Protein AF-A0A0F8X239-F1 (afdb_monomer_lite)

Secondary structure (DSSP, 8-state):
-HHHHHHHHHHHHHHHHHHHHHHHH-SS--HHHHHHHHHHHS-HHHHHHHHHHHHH-EEEEB--SSS---SSEEEETT----STTTTTTPEEEESSSTTTT--EEEEEEEEETTEEEEEESPPSSPPPTT-EEEE-

Organism: NCBI:txid412755

pLDDT: mean 91.2, std 10.5, range [53.78, 98.62]

Radius of gyration: 27.71 Å; chains: 1; bounding box: 66×32×68 Å

Structure (mmCIF, N/CA/C/O backbone):
data_AF-A0A0F8X239-F1
#
_entry.id   AF-A0A0F8X239-F1
#
loop_
_atom_site.group_PDB
_atom_site.id
_atom_site.type_symbol
_atom_site.label_atom_id
_atom_site.label_alt_id
_atom_site.label_comp_id
_atom_site.label_asym_id
_atom_site.label_entity_id
_atom_site.label_seq_id
_atom_site.pdbx_PDB_ins_code
_atom_site.Cartn_x
_atom_site.Cartn_y
_atom_site.Cartn_z
_atom_site.occupancy
_atom_site.B_iso_or_equiv
_atom_site.auth_seq_id
_atom_site.auth_comp_id
_atom_site.auth_asym_id
_atom_site.auth_atom_id
_atom_site.pdbx_PDB_model_num
ATOM 1 N N . ALA A 1 1 ? -46.259 22.954 49.056 1.00 66.56 1 ALA A N 1
ATOM 2 C CA . ALA A 1 1 ? -45.746 23.232 47.700 1.00 66.56 1 ALA A CA 1
ATOM 3 C C . ALA A 1 1 ? -44.571 22.311 47.378 1.00 66.56 1 ALA A C 1
ATOM 5 O O . ALA A 1 1 ? -44.571 21.678 46.333 1.00 66.56 1 ALA A O 1
ATOM 6 N N . ASP A 1 2 ? -43.655 22.137 48.326 1.00 90.94 2 ASP A N 1
ATOM 7 C CA . ASP A 1 2 ? -42.368 21.454 48.130 1.00 90.94 2 ASP A CA 1
ATOM 8 C C . ASP A 1 2 ? -42.486 19.980 47.722 1.00 90.94 2 ASP A C 1
ATOM 10 O O . ASP A 1 2 ? -41.839 19.546 46.780 1.00 90.94 2 ASP A O 1
ATOM 14 N N . ILE A 1 3 ? -43.396 19.218 48.338 1.00 92.94 3 ILE A N 1
ATOM 15 C CA . ILE A 1 3 ? -43.612 17.801 47.981 1.00 92.94 3 ILE A CA 1
ATOM 16 C C . ILE A 1 3 ? -44.132 17.643 46.543 1.00 92.94 3 ILE A C 1
ATOM 18 O O . ILE A 1 3 ? -43.833 16.652 45.880 1.00 92.94 3 ILE A O 1
ATOM 22 N N . LEU A 1 4 ? -44.925 18.600 46.053 1.00 94.25 4 LEU A N 1
ATOM 23 C CA . LEU A 1 4 ? -45.438 18.558 44.685 1.00 94.25 4 LEU A CA 1
ATOM 24 C C . LEU A 1 4 ? -44.320 18.848 43.677 1.00 94.25 4 LEU A C 1
ATOM 26 O O . LEU A 1 4 ? -44.217 18.140 42.684 1.00 94.25 4 LEU A O 1
ATOM 30 N N . ALA A 1 5 ? -43.453 19.821 43.972 1.00 94.12 5 ALA A N 1
ATOM 31 C CA . ALA A 1 5 ? -42.278 20.122 43.155 1.00 94.12 5 ALA A CA 1
ATOM 32 C C . ALA A 1 5 ? -41.320 18.923 43.078 1.00 94.12 5 ALA A C 1
ATOM 34 O O . ALA A 1 5 ? -40.934 18.521 41.984 1.00 94.12 5 ALA A O 1
ATOM 35 N N . VAL A 1 6 ? -41.047 18.279 44.218 1.00 95.12 6 VAL A N 1
ATOM 36 C CA . VAL A 1 6 ? -40.205 17.074 44.283 1.00 95.12 6 VAL A CA 1
ATOM 37 C C . VAL A 1 6 ? -40.788 15.933 43.447 1.00 95.12 6 VAL A C 1
ATOM 39 O O . VAL A 1 6 ? -40.050 15.239 42.754 1.00 95.12 6 VAL A O 1
ATOM 42 N N . LYS A 1 7 ? -42.111 15.732 43.458 1.00 95.50 7 LYS A N 1
ATOM 43 C CA . LYS A 1 7 ? -42.760 14.708 42.621 1.00 95.50 7 LYS A CA 1
ATOM 44 C C . LYS A 1 7 ? -42.632 15.006 41.130 1.00 95.50 7 LYS A C 1
ATOM 46 O O . LYS A 1 7 ? -42.392 14.084 40.356 1.00 95.50 7 LYS A O 1
ATOM 51 N N . THR A 1 8 ? -42.773 16.267 40.737 1.00 95.50 8 THR A N 1
ATOM 52 C CA . THR A 1 8 ? -42.599 16.694 39.344 1.00 95.50 8 THR A CA 1
ATOM 53 C C . THR A 1 8 ? -41.164 16.478 38.874 1.00 95.50 8 THR A C 1
ATOM 55 O O . THR A 1 8 ? -40.945 15.917 37.804 1.00 95.50 8 THR A O 1
ATOM 58 N N . GLU A 1 9 ? -40.186 16.855 39.693 1.00 95.75 9 GLU A N 1
ATOM 59 C CA . GLU A 1 9 ? -38.767 16.656 39.395 1.00 95.75 9 GLU A CA 1
ATOM 60 C C . GLU A 1 9 ? -38.415 15.168 39.328 1.00 95.75 9 GLU A C 1
ATOM 62 O O . GLU A 1 9 ? -37.788 14.722 38.372 1.00 95.75 9 GLU A O 1
ATOM 67 N N . THR A 1 10 ? -38.921 14.369 40.272 1.00 94.50 10 THR A N 1
ATOM 68 C CA . THR A 1 10 ? -38.731 12.912 40.262 1.00 94.50 10 THR A CA 1
ATOM 69 C C . THR A 1 10 ? -39.318 12.289 38.996 1.00 94.50 10 THR A C 1
ATOM 71 O O . THR A 1 10 ? -38.680 11.432 38.399 1.00 94.50 10 THR A O 1
ATOM 74 N N . ALA A 1 11 ? -40.487 12.739 38.530 1.00 95.44 11 ALA A N 1
ATOM 75 C CA . ALA A 1 11 ? -41.084 12.255 37.285 1.00 95.44 11 ALA A CA 1
ATOM 76 C C . ALA A 1 11 ? -40.263 12.644 36.040 1.00 95.44 11 ALA A C 1
ATOM 78 O O . ALA A 1 11 ? -40.131 11.834 35.121 1.00 95.44 11 ALA A O 1
ATOM 79 N N . SER A 1 12 ? -39.674 13.846 36.020 1.00 95.81 12 SER A N 1
ATOM 80 C CA . SER A 1 12 ? -38.751 14.270 34.955 1.00 95.81 12 SER A CA 1
ATOM 81 C C . SER A 1 12 ? -37.495 13.403 34.942 1.00 95.81 12 SER A C 1
ATOM 83 O O . SER A 1 12 ? -37.158 12.817 33.917 1.00 95.81 12 SER A O 1
ATOM 85 N N . ILE A 1 13 ? -36.873 13.218 36.110 1.00 95.19 13 ILE A N 1
ATOM 86 C CA . ILE A 1 13 ? -35.687 12.372 36.286 1.00 95.19 13 ILE A CA 1
ATOM 87 C C . ILE A 1 13 ? -35.983 10.938 35.854 1.00 95.19 13 ILE A C 1
ATOM 89 O O . ILE A 1 13 ? -35.171 10.312 35.179 1.00 95.19 13 ILE A O 1
ATOM 93 N N . GLN A 1 14 ? -37.150 10.407 36.211 1.00 95.12 14 GLN A N 1
ATOM 94 C CA . GLN A 1 14 ? -37.557 9.050 35.858 1.00 95.12 14 GLN A CA 1
ATOM 95 C C . GLN A 1 14 ? -37.797 8.900 34.350 1.00 95.12 14 GLN A C 1
ATOM 97 O O . GLN A 1 14 ? -37.491 7.859 33.770 1.00 95.12 14 GLN A O 1
ATOM 102 N N . THR A 1 15 ? -38.268 9.961 33.694 1.00 92.50 15 THR A N 1
ATOM 103 C CA . THR A 1 15 ? -38.405 10.024 32.232 1.00 92.50 15 THR A CA 1
ATOM 104 C C . THR A 1 15 ? -37.036 10.036 31.549 1.00 92.50 15 THR A C 1
ATOM 106 O O . THR A 1 15 ? -36.800 9.252 30.632 1.00 92.50 15 THR A O 1
ATOM 109 N N . GLU A 1 16 ? -36.105 10.860 32.030 1.00 92.94 16 GLU A N 1
ATOM 110 C CA . GLU A 1 16 ? -34.736 10.958 31.502 1.00 92.94 16 GLU A CA 1
ATOM 111 C C . GLU A 1 16 ? -33.940 9.667 31.711 1.00 92.94 16 GLU A C 1
ATOM 113 O O . GLU A 1 16 ? -33.286 9.178 30.791 1.00 92.94 16 GLU A O 1
ATOM 118 N N . THR A 1 17 ? -34.040 9.061 32.895 1.00 84.75 17 THR A N 1
ATOM 119 C CA . THR A 1 17 ? -33.392 7.771 33.177 1.00 84.75 17 THR A CA 1
ATOM 120 C C . THR A 1 17 ? -33.996 6.638 32.362 1.00 84.75 17 THR A C 1
ATOM 122 O O . THR A 1 17 ? -33.249 5.777 31.918 1.00 84.75 17 THR A O 1
ATOM 125 N N . THR A 1 18 ? -35.300 6.658 32.074 1.00 83.62 18 THR A N 1
ATOM 126 C CA . THR A 1 18 ? -35.925 5.679 31.167 1.00 83.62 18 THR A CA 1
ATOM 127 C C . THR A 1 18 ? -35.451 5.865 29.726 1.00 83.62 18 THR A C 1
ATOM 129 O O . THR A 1 18 ? -35.149 4.883 29.055 1.00 83.62 18 THR A O 1
ATOM 132 N N . ALA A 1 19 ? -35.329 7.105 29.244 1.00 78.75 19 ALA A N 1
ATOM 133 C CA . ALA A 1 19 ? -34.782 7.383 27.916 1.00 78.75 19 ALA A CA 1
ATOM 134 C C . ALA A 1 19 ? -33.317 6.920 27.793 1.00 78.75 19 ALA A C 1
ATOM 136 O O . ALA A 1 19 ? -32.934 6.333 26.782 1.00 78.75 19 ALA A O 1
ATOM 137 N N . LEU A 1 20 ? -32.518 7.118 28.845 1.00 74.06 20 LEU A N 1
ATOM 138 C CA . LEU A 1 20 ? -31.139 6.638 28.921 1.00 74.06 20 LEU A CA 1
ATOM 139 C C . LEU A 1 20 ? -31.056 5.105 29.003 1.00 74.06 20 LEU A C 1
ATOM 141 O O . LEU A 1 20 ? -30.197 4.507 28.359 1.00 74.06 20 LEU A O 1
ATOM 145 N N . ASP A 1 21 ? -31.954 4.459 29.750 1.00 74.69 21 ASP A N 1
ATOM 146 C CA . ASP A 1 21 ? -32.023 2.995 29.869 1.00 74.69 21 ASP A CA 1
ATOM 147 C C . ASP A 1 21 ? -32.460 2.353 28.540 1.00 74.69 21 ASP A C 1
ATOM 149 O O . ASP A 1 21 ? -31.886 1.356 28.110 1.00 74.69 21 ASP A O 1
ATOM 153 N N . ILE A 1 22 ? -33.390 2.984 27.810 1.00 70.50 22 ILE A N 1
ATOM 154 C CA . ILE A 1 22 ? -33.764 2.602 26.437 1.00 70.50 22 ILE A CA 1
ATOM 155 C C . ILE A 1 22 ? -32.562 2.724 25.488 1.00 70.50 22 ILE A C 1
ATOM 157 O O . ILE A 1 22 ? -32.327 1.822 24.684 1.00 70.50 22 ILE A O 1
ATOM 161 N N . LEU A 1 23 ? -31.764 3.792 25.608 1.00 65.25 23 LEU A N 1
ATOM 162 C CA . LEU A 1 23 ? -30.557 3.991 24.798 1.00 65.25 23 LEU A CA 1
ATOM 163 C C . LEU A 1 23 ? -29.445 2.972 25.120 1.00 65.25 23 LEU A C 1
ATOM 165 O O . LEU A 1 23 ? -28.617 2.674 24.261 1.00 65.25 23 LEU A O 1
ATOM 169 N N . THR A 1 24 ? -29.412 2.437 26.346 1.00 66.62 24 THR A N 1
ATOM 170 C CA . THR A 1 24 ? -28.316 1.587 26.849 1.00 66.62 24 THR A CA 1
ATOM 171 C C . THR A 1 24 ? -28.644 0.091 26.944 1.00 66.62 24 THR A C 1
ATOM 173 O O . THR A 1 24 ? -27.711 -0.712 26.951 1.00 66.62 24 THR A O 1
ATOM 176 N N . LYS A 1 25 ? -29.924 -0.322 26.985 1.00 66.56 25 LYS A N 1
ATOM 177 C CA . LYS A 1 25 ? -30.345 -1.727 27.213 1.00 66.56 25 LYS A CA 1
ATOM 178 C C . LYS A 1 25 ? -31.119 -2.392 26.079 1.00 66.56 25 LYS A C 1
ATOM 180 O O . LYS A 1 25 ? -31.654 -3.486 26.271 1.00 66.56 25 LYS A O 1
ATOM 185 N N . ALA A 1 26 ? -31.137 -1.820 24.882 1.00 53.78 26 ALA A N 1
ATOM 186 C CA . ALA A 1 26 ? -31.531 -2.599 23.717 1.00 53.78 26 ALA A CA 1
ATOM 187 C C . ALA A 1 26 ? -30.441 -3.645 23.419 1.00 53.78 26 ALA A C 1
ATOM 189 O O . ALA A 1 26 ? -29.416 -3.350 22.806 1.00 53.78 26 ALA A O 1
ATOM 190 N N . ALA A 1 27 ? -30.663 -4.886 23.845 1.00 57.44 27 ALA A N 1
ATOM 191 C CA . ALA A 1 27 ? -30.046 -6.034 23.199 1.00 57.44 27 ALA A CA 1
ATOM 192 C C . ALA A 1 27 ? -30.582 -6.091 21.754 1.00 57.44 27 ALA A C 1
ATOM 194 O O . ALA A 1 27 ? -31.641 -6.668 21.522 1.00 57.44 27 ALA A O 1
ATOM 195 N N . GLY A 1 28 ? -29.907 -5.420 20.814 1.00 58.34 28 GLY A N 1
ATOM 196 C CA . GLY A 1 28 ? -30.258 -5.448 19.390 1.00 58.34 28 GLY A CA 1
ATOM 197 C C . GLY A 1 28 ? -29.811 -4.225 18.591 1.00 58.34 28 GLY A C 1
ATOM 198 O O . GLY A 1 28 ? -28.845 -4.322 17.849 1.00 58.34 28 GLY A O 1
ATOM 199 N N . ASP A 1 29 ? -30.491 -3.081 18.744 1.00 59.88 29 ASP A N 1
ATOM 200 C CA . ASP A 1 29 ? -30.638 -2.140 17.613 1.00 59.88 29 ASP A CA 1
ATOM 201 C C . ASP A 1 29 ? -30.468 -0.639 17.958 1.00 59.88 29 ASP A C 1
ATOM 203 O O . ASP A 1 29 ? -30.976 0.227 17.250 1.00 59.88 29 ASP A O 1
ATOM 207 N N . GLY A 1 30 ? -29.786 -0.288 19.056 1.00 66.88 30 GLY A N 1
ATOM 208 C CA . GLY A 1 30 ? -29.464 1.117 19.366 1.00 66.88 30 GLY A CA 1
ATOM 209 C C . GLY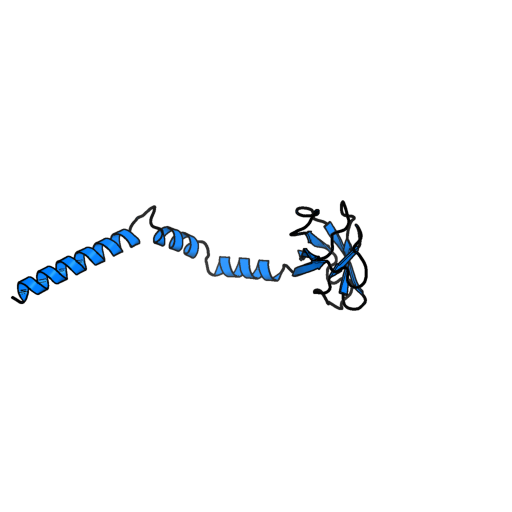 A 1 30 ? -28.126 1.555 18.760 1.00 66.88 30 GLY A C 1
ATOM 210 O O . GLY A 1 30 ? -27.146 0.822 18.886 1.00 66.88 30 GLY A O 1
ATOM 211 N N . ASP A 1 31 ? -28.037 2.763 18.188 1.00 71.12 31 ASP A N 1
ATOM 212 C CA . ASP A 1 31 ? -26.790 3.312 17.611 1.00 71.12 31 ASP A CA 1
ATOM 213 C C . ASP A 1 31 ? -25.597 3.205 18.577 1.00 71.12 31 ASP A C 1
ATOM 215 O O . ASP A 1 31 ? -24.488 2.846 18.186 1.00 71.12 31 ASP A O 1
ATOM 219 N N . LEU A 1 32 ? -25.829 3.437 19.874 1.00 71.62 32 LEU A N 1
ATOM 220 C CA . LEU A 1 32 ? -24.794 3.342 20.904 1.00 71.62 32 LEU A CA 1
ATOM 221 C C . LEU A 1 32 ? -24.352 1.894 21.179 1.00 71.62 32 LEU A C 1
ATOM 223 O O . LEU A 1 32 ? -23.175 1.651 21.450 1.00 71.62 32 LEU A O 1
ATOM 227 N N . ALA A 1 33 ? -25.266 0.927 21.075 1.00 72.50 33 ALA A N 1
ATOM 228 C CA . ALA A 1 33 ? -24.942 -0.493 21.181 1.00 72.50 33 ALA A CA 1
ATOM 229 C C . ALA A 1 33 ? -24.138 -0.961 19.960 1.00 72.50 33 ALA A C 1
ATOM 231 O O . ALA A 1 33 ? -23.130 -1.643 20.126 1.00 72.50 33 ALA A O 1
ATOM 232 N N . ALA A 1 34 ? -24.510 -0.528 18.752 1.00 71.56 34 ALA A N 1
ATOM 233 C CA . ALA A 1 34 ? -23.750 -0.797 17.532 1.00 71.56 34 ALA A CA 1
ATOM 234 C C . ALA A 1 34 ? -22.337 -0.188 17.590 1.00 71.56 34 ALA A C 1
ATOM 236 O O . ALA A 1 34 ? -21.356 -0.871 17.295 1.00 71.56 34 ALA A O 1
ATOM 237 N N . ILE A 1 35 ? -22.205 1.057 18.062 1.00 76.50 35 ILE A N 1
ATOM 238 C CA . ILE A 1 35 ? -20.907 1.708 18.304 1.00 76.50 35 ILE A CA 1
ATOM 239 C C . ILE A 1 35 ? -20.081 0.918 19.323 1.00 76.50 35 ILE A C 1
ATOM 241 O O . ILE A 1 35 ? -18.888 0.698 19.108 1.00 76.50 35 ILE A O 1
ATOM 245 N N . LYS A 1 36 ? -20.699 0.450 20.414 1.00 76.44 36 LYS A N 1
ATOM 246 C CA . LYS A 1 36 ? -20.011 -0.373 21.412 1.00 76.44 36 LYS A CA 1
ATOM 247 C C . LYS A 1 36 ? -19.546 -1.706 20.826 1.00 76.44 36 LYS A C 1
ATOM 249 O O . LYS A 1 36 ? -18.417 -2.101 21.080 1.00 76.44 36 LYS A O 1
ATOM 254 N N . VAL A 1 37 ? -20.373 -2.375 20.025 1.00 77.81 37 VAL A N 1
ATOM 255 C CA . VAL A 1 37 ? -20.000 -3.620 19.335 1.00 77.81 37 VAL A CA 1
ATOM 256 C C . VAL A 1 37 ? -18.807 -3.389 18.402 1.00 77.81 37 VAL A C 1
ATOM 258 O O . VAL A 1 37 ? -17.876 -4.190 18.403 1.00 77.81 37 VAL A O 1
ATOM 261 N N . ILE A 1 38 ? -18.787 -2.277 17.659 1.00 79.38 38 ILE A N 1
ATOM 262 C CA . ILE A 1 38 ? -17.656 -1.892 16.799 1.00 79.38 38 ILE A CA 1
ATOM 263 C C . ILE A 1 38 ? -16.391 -1.625 17.630 1.00 79.38 38 ILE A C 1
ATOM 265 O O . ILE A 1 38 ? -15.320 -2.110 17.272 1.00 79.38 38 ILE A O 1
ATOM 269 N N . LEU A 1 39 ? -16.500 -0.896 18.745 1.00 77.38 39 LEU A N 1
ATOM 270 C CA . LEU A 1 39 ? -15.383 -0.615 19.658 1.00 77.38 39 LEU A CA 1
ATOM 271 C C . LEU A 1 39 ? -14.844 -1.877 20.341 1.00 77.38 39 LEU A C 1
ATOM 273 O O . LEU A 1 39 ? -13.634 -2.050 20.437 1.00 77.38 39 LEU A O 1
ATOM 277 N N . ASP A 1 40 ? -15.724 -2.771 20.788 1.00 78.62 40 ASP A N 1
ATOM 278 C CA . ASP A 1 40 ? -15.336 -4.045 21.396 1.00 78.62 40 ASP A CA 1
ATOM 279 C C . ASP A 1 40 ? -14.666 -4.963 20.358 1.00 78.62 40 ASP A C 1
ATOM 281 O O . ASP A 1 40 ? -13.704 -5.662 20.680 1.00 78.62 40 ASP A O 1
ATOM 285 N N . ALA A 1 41 ? -15.133 -4.948 19.103 1.00 79.69 41 ALA A N 1
ATOM 286 C CA . ALA A 1 41 ? -14.504 -5.672 17.999 1.00 79.69 41 ALA A CA 1
ATOM 287 C C . ALA A 1 41 ? -13.135 -5.073 17.624 1.00 79.69 41 ALA A C 1
ATOM 289 O O . ALA A 1 41 ? -12.172 -5.813 17.392 1.00 79.69 41 ALA A O 1
ATOM 290 N N . LEU A 1 42 ? -13.009 -3.742 17.637 1.00 85.88 42 LEU A N 1
ATOM 291 C CA . LEU A 1 42 ? -11.741 -3.021 17.511 1.00 85.88 42 LEU A CA 1
ATOM 292 C C . LEU A 1 42 ? -11.009 -2.978 18.859 1.00 85.88 42 LEU A C 1
ATOM 294 O O . LEU A 1 42 ? -10.722 -1.924 19.423 1.00 85.88 42 LEU A O 1
ATOM 298 N N . THR A 1 43 ? -10.672 -4.159 19.374 1.00 88.81 43 THR A N 1
ATOM 299 C CA . THR A 1 43 ? -9.843 -4.280 20.579 1.00 88.81 43 THR A CA 1
ATOM 300 C C . THR A 1 43 ? -8.538 -3.491 20.429 1.00 88.81 43 THR A C 1
ATOM 302 O O . THR A 1 43 ? -8.031 -3.311 19.319 1.00 88.81 43 THR A O 1
ATOM 305 N N . ALA A 1 44 ? -7.911 -3.111 21.546 1.00 86.69 44 ALA A N 1
ATOM 306 C CA . ALA A 1 44 ? -6.579 -2.497 21.523 1.00 86.69 44 ALA A CA 1
ATOM 307 C C . ALA A 1 44 ? -5.560 -3.333 20.716 1.00 86.69 44 ALA A C 1
ATOM 309 O O . ALA A 1 44 ? -4.724 -2.785 20.001 1.00 86.69 44 ALA A O 1
ATOM 310 N N . ALA A 1 45 ? -5.676 -4.665 20.763 1.00 87.81 45 ALA A N 1
ATOM 311 C CA . ALA A 1 45 ? -4.863 -5.572 19.958 1.00 87.81 45 ALA A CA 1
ATOM 312 C C . ALA A 1 45 ? -5.202 -5.512 18.456 1.00 87.81 45 ALA A C 1
ATOM 314 O O . ALA A 1 45 ? -4.300 -5.583 17.624 1.00 87.81 45 ALA A O 1
ATOM 315 N N . GLY A 1 46 ? -6.482 -5.380 18.095 1.00 90.00 46 GLY A N 1
ATOM 316 C CA . GLY A 1 46 ? -6.927 -5.185 16.713 1.00 90.00 46 GLY A CA 1
ATOM 317 C C . GLY A 1 46 ? -6.425 -3.865 16.132 1.00 90.00 46 GLY A C 1
ATOM 318 O O . GLY A 1 46 ? -5.835 -3.857 15.054 1.00 90.00 46 GLY A O 1
ATOM 319 N N . ALA A 1 47 ? -6.561 -2.775 16.890 1.00 89.56 47 ALA A N 1
ATOM 320 C CA . ALA A 1 47 ? -6.024 -1.468 16.519 1.00 89.56 47 ALA A CA 1
ATOM 321 C C . ALA A 1 47 ? -4.496 -1.507 16.347 1.00 89.56 47 ALA A C 1
ATOM 323 O O . ALA A 1 47 ? -3.981 -0.995 15.356 1.00 89.56 47 ALA A O 1
ATOM 324 N N . ALA A 1 48 ? -3.772 -2.179 17.250 1.00 91.94 48 ALA A N 1
ATOM 325 C CA . ALA A 1 48 ? -2.322 -2.340 17.140 1.00 91.94 48 ALA A CA 1
ATOM 326 C C . ALA A 1 48 ? -1.905 -3.141 15.893 1.00 91.94 48 ALA A C 1
ATOM 328 O O . ALA A 1 48 ? -0.945 -2.770 15.223 1.00 91.94 48 ALA A O 1
ATOM 329 N N . LYS A 1 49 ? -2.631 -4.213 15.545 1.00 93.19 49 LYS A N 1
ATOM 330 C CA . LYS A 1 49 ? -2.368 -5.000 14.326 1.00 93.19 49 LYS A CA 1
ATOM 331 C C . LYS A 1 49 ? -2.640 -4.203 13.052 1.00 93.19 49 LYS A C 1
ATOM 333 O O . LYS A 1 49 ? -1.851 -4.290 12.117 1.00 93.19 49 LYS A O 1
ATOM 338 N N . LEU A 1 50 ? -3.727 -3.429 13.022 1.00 91.81 50 LEU A N 1
ATOM 339 C CA . LEU A 1 50 ? -4.035 -2.550 11.895 1.00 91.81 50 LEU A CA 1
ATOM 340 C C . LEU A 1 50 ? -2.971 -1.461 11.742 1.00 91.81 50 LEU A C 1
ATOM 342 O O . LEU A 1 50 ? -2.485 -1.248 10.637 1.00 91.81 50 LEU A O 1
ATOM 346 N N . ALA A 1 51 ? -2.572 -0.822 12.844 1.00 92.06 51 ALA A N 1
ATOM 347 C CA . ALA A 1 51 ? -1.502 0.167 12.838 1.00 92.06 51 ALA A CA 1
ATOM 348 C C . ALA A 1 51 ? -0.191 -0.442 12.325 1.00 92.06 51 ALA A C 1
ATOM 350 O O . ALA A 1 51 ? 0.444 0.136 11.450 1.00 92.06 51 ALA A O 1
ATOM 351 N N . LEU A 1 52 ? 0.171 -1.642 12.790 1.00 93.25 52 LEU A N 1
ATOM 352 C CA . LEU A 1 52 ? 1.356 -2.349 12.310 1.00 93.25 52 LEU A CA 1
ATOM 353 C C . LEU A 1 52 ? 1.284 -2.625 10.800 1.00 93.25 52 LEU A C 1
ATOM 355 O O . LEU A 1 52 ? 2.231 -2.310 10.088 1.00 93.25 52 LEU A O 1
ATOM 359 N N . GLY A 1 53 ? 0.161 -3.143 10.295 1.00 93.44 53 GLY A N 1
ATOM 360 C CA . GLY A 1 53 ? -0.028 -3.346 8.854 1.00 93.44 53 GLY A CA 1
ATOM 361 C C . GLY A 1 53 ? 0.016 -2.040 8.055 1.00 93.44 53 GLY A C 1
ATOM 362 O O . GLY A 1 53 ? 0.581 -1.999 6.969 1.00 93.44 53 GLY A O 1
ATOM 363 N N . ALA A 1 54 ? -0.505 -0.942 8.606 1.00 92.56 54 ALA A N 1
ATOM 364 C CA . ALA A 1 54 ? -0.390 0.373 7.983 1.00 92.56 54 ALA A CA 1
ATOM 365 C C . ALA A 1 54 ? 1.068 0.845 7.888 1.00 92.56 54 ALA A C 1
ATOM 367 O O . ALA A 1 54 ? 1.450 1.399 6.864 1.00 92.56 54 ALA A O 1
ATOM 368 N N . THR A 1 55 ? 1.902 0.570 8.899 1.00 91.12 55 THR A N 1
ATOM 369 C CA . THR A 1 55 ? 3.327 0.953 8.873 1.00 91.12 55 THR A CA 1
ATOM 370 C C . THR A 1 55 ? 4.181 0.164 7.883 1.00 91.12 55 THR A C 1
ATOM 372 O O . THR A 1 55 ? 5.283 0.601 7.567 1.00 91.12 55 THR A O 1
ATOM 375 N N . THR A 1 56 ? 3.717 -0.990 7.392 1.00 92.31 56 THR A N 1
ATOM 376 C CA . THR A 1 56 ? 4.469 -1.766 6.391 1.00 92.31 56 THR A CA 1
A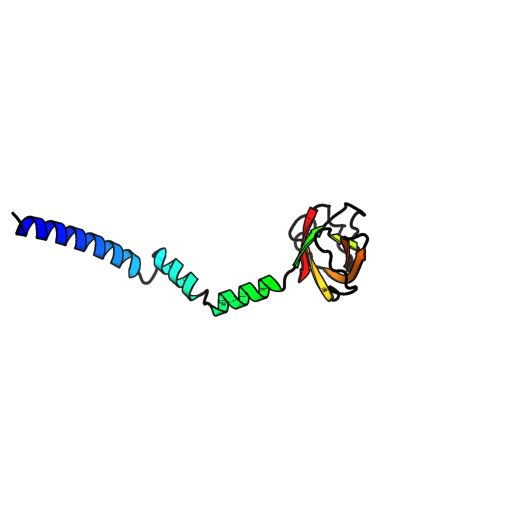TOM 377 C C . THR A 1 56 ? 4.227 -1.293 4.962 1.00 92.31 56 THR A C 1
ATOM 379 O O . THR A 1 56 ? 5.010 -1.644 4.080 1.00 92.31 56 THR A O 1
ATOM 382 N N . MET A 1 57 ? 3.155 -0.525 4.742 1.00 95.75 57 MET A N 1
ATOM 383 C CA . MET A 1 57 ? 2.792 0.033 3.443 1.00 95.75 57 MET A CA 1
ATOM 384 C C . MET A 1 57 ? 3.514 1.358 3.218 1.00 95.75 57 MET A C 1
ATOM 386 O O . MET A 1 57 ? 3.560 2.205 4.108 1.00 95.75 57 MET A O 1
ATOM 390 N N . ILE A 1 58 ? 4.033 1.556 2.011 1.00 96.75 58 ILE A N 1
ATOM 391 C CA . ILE A 1 58 ? 4.684 2.809 1.613 1.00 96.75 58 ILE A CA 1
ATOM 392 C C . ILE A 1 58 ? 3.846 3.431 0.511 1.00 96.75 58 ILE A C 1
ATOM 394 O O . ILE A 1 58 ? 3.598 2.795 -0.506 1.00 96.75 58 ILE A O 1
ATOM 398 N N . THR A 1 59 ? 3.375 4.652 0.718 1.00 97.12 59 THR A N 1
ATOM 399 C CA . THR A 1 59 ? 2.618 5.390 -0.295 1.00 97.12 59 THR A CA 1
ATOM 400 C C . THR A 1 59 ? 3.573 6.162 -1.189 1.00 97.12 59 THR A C 1
ATOM 402 O O . THR A 1 59 ? 4.551 6.708 -0.682 1.00 97.12 59 THR A O 1
ATOM 405 N N . GLY A 1 60 ? 3.255 6.249 -2.475 1.00 97.12 60 GLY A N 1
ATOM 406 C CA . GLY A 1 60 ? 4.007 7.066 -3.417 1.00 97.12 60 GLY A CA 1
ATOM 407 C C . GLY A 1 60 ? 3.123 7.699 -4.487 1.00 97.12 60 GLY A C 1
ATOM 408 O O . GLY A 1 60 ? 1.952 7.324 -4.657 1.00 97.12 60 GLY A O 1
ATOM 409 N N . ILE A 1 61 ? 3.696 8.646 -5.223 1.00 98.00 61 ILE A N 1
ATOM 410 C CA . ILE A 1 61 ? 3.084 9.287 -6.386 1.00 98.00 61 ILE A CA 1
ATOM 411 C C . ILE A 1 61 ? 4.057 9.199 -7.559 1.00 98.00 61 ILE A C 1
ATOM 413 O O . ILE A 1 61 ? 5.213 9.600 -7.455 1.00 98.00 61 ILE A O 1
ATOM 417 N N . VAL A 1 62 ? 3.579 8.685 -8.694 1.00 97.94 62 VAL A N 1
ATOM 418 C CA . VAL A 1 62 ? 4.367 8.649 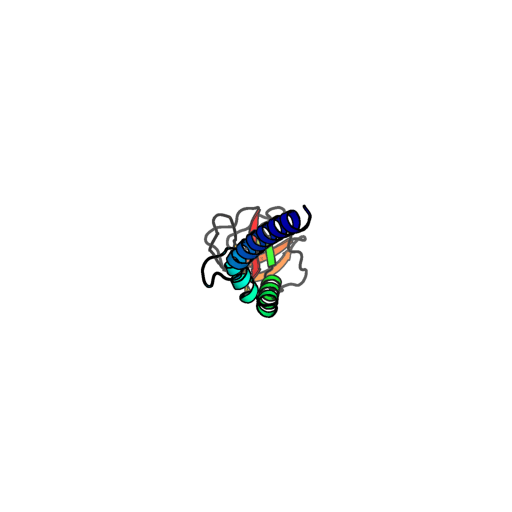-9.928 1.00 97.94 62 VAL A CA 1
ATOM 419 C C . VAL A 1 62 ? 4.712 10.075 -10.346 1.00 97.94 62 VAL A C 1
ATOM 421 O O . VAL A 1 62 ? 3.810 10.893 -10.513 1.00 97.94 62 VAL A O 1
ATOM 424 N N . SER A 1 63 ? 6.003 10.334 -10.536 1.00 97.62 63 SER A N 1
ATOM 425 C CA . SER A 1 63 ? 6.563 11.607 -10.985 1.00 97.62 63 SER A CA 1
ATOM 426 C C . SER A 1 63 ? 7.092 11.475 -12.404 1.00 97.62 63 SER A C 1
ATOM 428 O O . SER A 1 63 ? 7.795 10.516 -12.724 1.00 97.62 63 SER A O 1
ATOM 430 N N . TRP A 1 64 ? 6.764 12.436 -13.262 1.00 96.31 64 TRP A N 1
ATOM 431 C CA . TRP A 1 64 ? 7.375 12.604 -14.583 1.00 96.31 64 TRP A CA 1
ATOM 432 C C . TRP A 1 64 ? 8.310 13.826 -14.649 1.00 96.31 64 TRP A C 1
ATOM 434 O O . TRP A 1 64 ? 8.634 14.278 -15.748 1.00 96.31 64 TRP A O 1
ATOM 444 N N . ASP A 1 65 ? 8.756 14.358 -13.504 1.00 92.06 65 ASP A N 1
ATOM 445 C CA . ASP A 1 65 ? 9.569 15.584 -13.436 1.00 92.06 65 ASP A CA 1
ATOM 446 C C . ASP A 1 65 ? 10.912 15.448 -14.172 1.00 92.06 65 ASP A C 1
ATOM 448 O O . ASP A 1 65 ? 11.334 16.369 -14.878 1.00 92.06 65 ASP A O 1
ATOM 452 N N . ASN A 1 66 ? 11.581 14.299 -14.036 1.00 86.88 66 ASN A N 1
ATOM 453 C CA . ASN A 1 66 ? 12.849 14.030 -14.717 1.00 86.88 66 ASN A CA 1
ATOM 454 C C . ASN A 1 66 ? 12.674 13.163 -15.971 1.00 86.88 66 ASN A C 1
ATOM 456 O O . ASN A 1 66 ? 13.281 13.412 -17.014 1.00 86.88 66 ASN A O 1
ATOM 460 N N . THR A 1 67 ? 11.877 12.097 -15.887 1.00 93.50 67 THR A N 1
ATOM 461 C CA . THR A 1 67 ? 11.666 11.152 -16.991 1.00 93.50 67 THR A CA 1
ATOM 462 C C . THR A 1 67 ? 10.287 10.512 -16.885 1.00 93.50 67 THR A C 1
ATOM 464 O O . THR A 1 67 ? 9.876 10.073 -15.815 1.00 93.50 67 THR A O 1
ATOM 467 N N . ASN A 1 68 ? 9.570 10.421 -18.008 1.00 96.12 68 ASN A N 1
ATOM 468 C CA . ASN A 1 68 ? 8.275 9.749 -18.048 1.00 96.12 68 ASN A CA 1
ATOM 469 C C . ASN A 1 68 ? 8.403 8.266 -17.678 1.00 96.12 68 ASN A C 1
ATOM 471 O O . ASN A 1 68 ? 9.316 7.569 -18.131 1.00 96.12 68 ASN A O 1
ATOM 475 N N . ALA A 1 69 ? 7.423 7.765 -16.928 1.00 97.38 69 ALA A N 1
ATOM 476 C CA . ALA A 1 69 ? 7.316 6.343 -16.650 1.00 97.38 69 ALA A CA 1
ATOM 477 C C . ALA A 1 69 ? 7.102 5.528 -17.939 1.00 97.38 69 ALA A C 1
ATOM 479 O O . ALA A 1 69 ? 6.513 5.984 -18.923 1.00 97.38 69 ALA A O 1
ATOM 480 N N . THR A 1 70 ? 7.565 4.283 -17.912 1.00 98.25 70 THR A N 1
ATOM 481 C CA . THR A 1 70 ? 7.345 3.282 -18.963 1.00 98.25 70 THR A CA 1
ATOM 482 C C . THR A 1 70 ? 6.577 2.097 -18.377 1.00 98.25 70 THR A C 1
ATOM 484 O O . THR A 1 70 ? 6.251 2.078 -17.193 1.00 98.25 70 THR A O 1
ATOM 487 N N . THR A 1 71 ? 6.287 1.074 -19.180 1.00 98.19 71 THR A N 1
ATOM 488 C CA . THR A 1 71 ? 5.647 -0.148 -18.668 1.00 98.19 71 THR A CA 1
ATOM 489 C C . THR A 1 71 ? 6.520 -0.916 -17.673 1.00 98.19 71 THR A C 1
ATOM 491 O O . THR A 1 71 ? 5.979 -1.724 -16.925 1.00 98.19 71 THR A O 1
ATOM 494 N N . THR A 1 72 ? 7.838 -0.684 -17.650 1.00 98.44 72 THR A N 1
ATOM 495 C CA . THR A 1 72 ? 8.795 -1.403 -16.788 1.00 98.44 72 THR A CA 1
ATOM 496 C C . THR A 1 72 ? 9.562 -0.501 -15.827 1.00 98.44 72 THR A C 1
ATOM 498 O O . THR A 1 72 ? 10.342 -1.013 -15.033 1.00 98.44 72 THR A O 1
ATOM 501 N N . VAL A 1 73 ? 9.404 0.824 -15.905 1.00 98.19 73 VAL A N 1
ATOM 502 C CA . VAL A 1 73 ? 10.140 1.779 -15.060 1.00 98.19 73 VAL A CA 1
ATOM 503 C C . VAL A 1 73 ? 9.205 2.863 -14.557 1.00 98.19 73 VAL A C 1
ATOM 505 O O . VAL A 1 73 ? 8.464 3.452 -15.344 1.00 98.19 73 VAL A O 1
ATOM 508 N N . ILE A 1 74 ? 9.281 3.146 -13.261 1.00 98.00 74 IL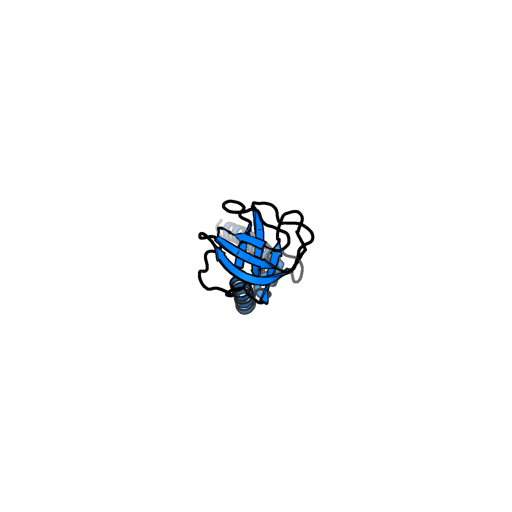E A N 1
ATOM 509 C CA . ILE A 1 74 ? 8.456 4.128 -12.560 1.00 98.00 74 ILE A CA 1
ATOM 510 C C . ILE A 1 74 ? 9.375 5.039 -11.753 1.00 98.00 74 ILE A C 1
ATOM 512 O O . ILE A 1 74 ? 10.336 4.565 -11.150 1.00 98.00 74 ILE A O 1
ATOM 516 N N . TYR A 1 75 ? 9.059 6.328 -11.733 1.00 98.25 75 TYR A N 1
ATOM 517 C CA . TYR A 1 75 ? 9.756 7.334 -10.941 1.00 98.25 75 TYR A CA 1
ATOM 518 C C . TYR A 1 75 ? 8.810 7.898 -9.881 1.00 98.25 75 TYR A C 1
ATOM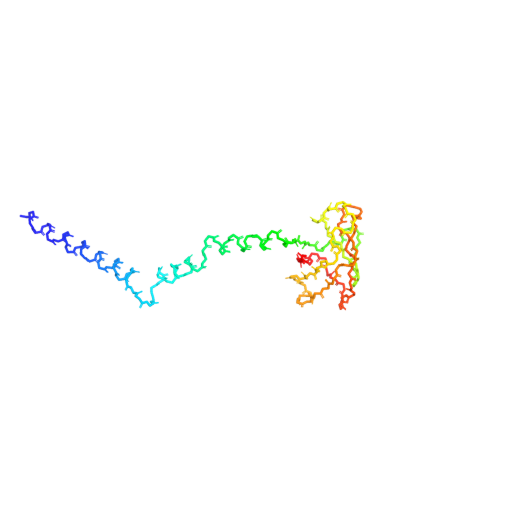 520 O O . TYR A 1 75 ? 7.614 8.028 -10.141 1.00 98.25 75 TYR A O 1
ATOM 528 N N . SER A 1 76 ? 9.327 8.201 -8.691 1.00 97.50 76 SER A N 1
ATOM 529 C CA . SER A 1 76 ? 8.568 8.752 -7.559 1.00 97.50 76 SER A CA 1
ATOM 530 C C . SER A 1 76 ? 9.408 9.816 -6.862 1.00 97.50 76 SER A C 1
ATOM 532 O O . SER A 1 76 ? 10.471 9.504 -6.324 1.00 97.50 76 SER A O 1
ATOM 534 N N . SER A 1 77 ? 8.953 11.068 -6.852 1.00 95.31 77 SER A N 1
ATOM 535 C CA . SER A 1 77 ? 9.693 12.181 -6.231 1.00 95.31 77 SER A CA 1
ATOM 536 C C . SER A 1 77 ? 9.545 12.229 -4.706 1.00 95.31 77 SER A C 1
ATOM 538 O O . SER A 1 77 ? 10.357 12.835 -4.009 1.00 95.31 77 SER A O 1
ATOM 540 N N . ASP A 1 78 ? 8.536 11.550 -4.165 1.00 95.00 78 ASP A N 1
ATOM 541 C CA . ASP A 1 78 ? 8.263 11.426 -2.733 1.00 95.00 78 ASP A CA 1
ATOM 542 C C . ASP A 1 78 ? 8.968 10.232 -2.066 1.00 95.00 78 ASP A C 1
ATOM 544 O O . ASP A 1 78 ? 9.016 10.160 -0.835 1.00 95.00 78 ASP A O 1
ATOM 548 N N . ILE A 1 79 ? 9.586 9.339 -2.846 1.00 96.75 79 ILE A N 1
ATOM 549 C CA . ILE A 1 79 ? 10.413 8.241 -2.334 1.00 96.75 79 ILE A CA 1
ATOM 550 C C . ILE A 1 79 ? 11.878 8.530 -2.656 1.00 96.75 79 ILE A C 1
ATOM 552 O O . ILE A 1 79 ? 12.291 8.484 -3.806 1.00 96.75 79 ILE A O 1
ATOM 556 N N . THR A 1 80 ? 12.672 8.809 -1.620 1.00 96.69 80 THR A N 1
ATOM 557 C CA . THR A 1 80 ? 14.076 9.247 -1.745 1.00 96.69 80 THR A CA 1
ATOM 558 C C . THR A 1 80 ? 15.069 8.320 -1.035 1.00 96.69 80 THR A C 1
ATOM 560 O O . THR A 1 80 ? 16.179 8.722 -0.687 1.00 96.69 80 THR A O 1
ATOM 563 N N . GLU A 1 81 ? 14.682 7.060 -0.809 1.00 97.38 81 GLU A N 1
ATOM 564 C CA . GLU A 1 81 ? 15.550 6.048 -0.197 1.00 97.38 81 GLU A CA 1
ATOM 565 C C . GLU A 1 81 ? 16.819 5.856 -1.043 1.00 97.38 81 GLU A C 1
ATOM 567 O O . GLU A 1 81 ? 16.741 5.570 -2.235 1.00 97.38 81 GLU A O 1
ATOM 572 N N . ALA A 1 82 ? 17.995 6.030 -0.439 1.00 96.69 82 ALA A N 1
ATOM 573 C CA . ALA A 1 82 ? 19.269 6.032 -1.159 1.00 96.69 82 ALA A CA 1
ATOM 574 C C . ALA A 1 82 ? 19.850 4.627 -1.375 1.00 96.69 82 ALA A C 1
ATOM 576 O O . ALA A 1 82 ? 20.748 4.441 -2.199 1.00 96.69 82 ALA A O 1
ATOM 577 N N . THR A 1 83 ? 19.377 3.641 -0.615 1.00 97.56 83 THR A N 1
ATOM 578 C CA . THR A 1 83 ? 19.881 2.271 -0.668 1.00 97.56 83 THR A CA 1
ATOM 579 C C . THR A 1 83 ? 19.355 1.573 -1.918 1.00 97.56 83 THR A C 1
ATOM 581 O O . THR A 1 83 ? 18.146 1.415 -2.082 1.00 97.56 83 THR A O 1
ATOM 584 N N . ALA A 1 84 ? 20.263 1.125 -2.787 1.00 96.50 84 ALA A N 1
ATOM 585 C CA . ALA A 1 84 ? 19.902 0.265 -3.910 1.00 96.50 84 ALA A CA 1
ATOM 586 C C . ALA A 1 84 ? 19.206 -1.014 -3.415 1.00 96.50 84 ALA A C 1
ATOM 588 O O . ALA A 1 84 ? 19.466 -1.478 -2.303 1.00 96.50 84 ALA A O 1
ATOM 589 N N . ASP A 1 85 ? 18.318 -1.568 -4.234 1.00 97.56 85 ASP A N 1
ATOM 590 C CA . ASP A 1 85 ? 17.585 -2.811 -3.977 1.00 97.56 85 ASP A CA 1
ATOM 591 C C . ASP A 1 85 ? 16.632 -2.793 -2.763 1.00 97.56 85 ASP A C 1
ATOM 593 O O . ASP A 1 85 ? 16.050 -3.825 -2.423 1.00 97.56 85 ASP A O 1
ATOM 597 N N . HIS A 1 86 ? 16.424 -1.645 -2.101 1.00 97.44 86 HIS A N 1
ATOM 598 C CA . HIS A 1 86 ? 15.662 -1.570 -0.843 1.00 97.44 86 HIS A CA 1
ATOM 599 C C . HIS A 1 86 ? 14.220 -2.099 -0.956 1.00 97.44 86 HIS A C 1
ATOM 601 O O . HIS A 1 86 ? 13.653 -2.599 0.019 1.00 97.44 86 HIS A O 1
ATOM 607 N N . PHE A 1 87 ? 13.626 -2.007 -2.147 1.00 97.81 87 PHE A N 1
ATOM 608 C CA . PHE A 1 87 ? 12.253 -2.438 -2.412 1.00 97.81 87 PHE A CA 1
ATOM 609 C C . PHE A 1 87 ? 12.158 -3.708 -3.268 1.00 97.81 87 PHE A C 1
ATOM 611 O O . PHE A 1 87 ? 11.053 -4.090 -3.650 1.00 97.81 87 PHE A O 1
ATOM 618 N N . ASN A 1 88 ? 13.272 -4.391 -3.549 1.00 98.06 88 ASN A N 1
ATOM 619 C CA . ASN A 1 88 ? 13.249 -5.588 -4.389 1.00 98.06 88 ASN A CA 1
ATOM 620 C C . ASN A 1 88 ? 12.400 -6.697 -3.754 1.00 98.06 88 ASN A C 1
ATOM 622 O O . ASN A 1 88 ? 12.510 -6.995 -2.563 1.00 98.06 88 ASN A O 1
ATOM 626 N N . GLY A 1 89 ? 11.554 -7.324 -4.571 1.00 97.19 89 GLY A N 1
ATOM 627 C CA . GLY A 1 89 ? 10.632 -8.382 -4.153 1.00 97.19 89 GLY A CA 1
ATOM 628 C C . GLY A 1 89 ? 9.338 -7.888 -3.501 1.00 97.19 89 GLY A C 1
ATOM 629 O O . GLY A 1 89 ? 8.492 -8.715 -3.160 1.00 97.19 89 GLY A O 1
ATOM 630 N N . ARG A 1 90 ? 9.157 -6.571 -3.342 1.00 97.62 90 ARG A N 1
ATOM 631 C CA . ARG A 1 90 ? 7.873 -5.974 -2.949 1.00 97.62 90 ARG A CA 1
ATOM 632 C C . ARG A 1 90 ? 6.943 -5.803 -4.147 1.00 97.62 90 ARG A C 1
ATOM 634 O O . ARG A 1 90 ? 7.366 -5.909 -5.299 1.00 97.62 90 ARG A O 1
ATOM 641 N N . LEU A 1 91 ? 5.670 -5.526 -3.876 1.00 97.81 91 LEU A N 1
ATOM 642 C CA . LEU A 1 91 ? 4.665 -5.280 -4.912 1.00 97.81 91 LEU A CA 1
ATOM 643 C C . LEU A 1 91 ? 4.401 -3.789 -5.086 1.00 97.81 91 LEU A C 1
ATOM 645 O O . LEU A 1 91 ? 4.104 -3.099 -4.116 1.00 97.81 91 LEU A O 1
ATOM 649 N N . PHE A 1 92 ? 4.420 -3.320 -6.328 1.00 98.06 92 PHE A N 1
ATOM 650 C CA . PHE A 1 92 ? 3.888 -2.024 -6.728 1.00 98.06 92 PHE A CA 1
ATOM 651 C C . PHE A 1 92 ? 2.395 -2.148 -7.055 1.00 98.06 92 PHE A C 1
ATOM 653 O O . PHE A 1 92 ? 1.983 -2.999 -7.852 1.00 98.06 92 PHE A O 1
ATOM 660 N N . VAL A 1 93 ? 1.581 -1.286 -6.440 1.00 97.81 93 VAL A N 1
ATOM 661 C CA . VAL A 1 93 ? 0.117 -1.326 -6.530 1.00 97.81 93 VAL A CA 1
ATOM 662 C C . VAL A 1 93 ? -0.447 0.069 -6.818 1.00 97.81 93 VAL A C 1
ATOM 664 O O . VAL A 1 93 ? -0.585 0.874 -5.892 1.00 97.81 93 VAL A O 1
ATOM 667 N N . PRO A 1 94 ? -0.823 0.378 -8.071 1.00 97.75 94 PRO A N 1
ATOM 668 C CA . PRO A 1 94 ? -1.564 1.590 -8.398 1.00 97.75 94 PRO A CA 1
ATOM 669 C C . PRO A 1 94 ? -2.882 1.679 -7.628 1.00 97.75 94 PRO A C 1
ATOM 671 O O . PRO A 1 94 ? -3.689 0.747 -7.616 1.00 97.75 94 PRO A O 1
ATOM 674 N N . THR A 1 95 ? -3.126 2.835 -7.019 1.00 97.69 95 THR A N 1
ATOM 675 C CA . THR A 1 95 ? -4.368 3.155 -6.299 1.00 97.69 95 THR A CA 1
ATOM 676 C C . THR A 1 95 ? -5.215 4.204 -7.021 1.00 97.69 95 THR A C 1
ATOM 678 O O . THR A 1 95 ? -6.293 4.559 -6.548 1.00 97.69 95 THR A O 1
ATOM 681 N N . SER A 1 96 ? -4.771 4.664 -8.192 1.00 98.06 96 SER A N 1
ATOM 682 C CA . SER A 1 96 ? -5.525 5.517 -9.114 1.00 98.06 96 SER A CA 1
ATOM 683 C C . SER A 1 96 ? -5.063 5.307 -10.565 1.00 98.06 96 SER A C 1
ATOM 685 O O . SER A 1 96 ? -4.217 4.458 -10.845 1.00 98.06 96 SER A O 1
ATOM 687 N N . GLY A 1 97 ? -5.645 6.062 -11.501 1.00 96.56 97 GLY A N 1
ATOM 688 C CA . GLY A 1 97 ? -5.282 6.007 -12.918 1.00 96.56 97 GLY A CA 1
ATOM 689 C C . GLY A 1 97 ? -5.819 4.775 -13.653 1.00 96.56 97 GLY A C 1
ATOM 690 O O . GLY A 1 97 ? -6.651 4.026 -13.142 1.00 96.56 97 GLY A O 1
ATOM 691 N N . ALA A 1 98 ? -5.353 4.588 -14.889 1.00 96.88 98 ALA A N 1
ATOM 692 C CA . ALA A 1 98 ? -5.815 3.512 -15.769 1.00 96.88 98 ALA A CA 1
ATOM 693 C C . ALA A 1 98 ? -5.342 2.114 -15.321 1.00 96.88 98 ALA A C 1
ATOM 695 O O . ALA A 1 98 ? -5.997 1.116 -15.608 1.00 96.88 98 ALA A O 1
ATOM 696 N N . LEU A 1 99 ? -4.260 2.059 -14.538 1.00 97.12 99 LEU A N 1
ATOM 697 C CA . LEU A 1 99 ? -3.706 0.827 -13.976 1.00 97.12 99 LEU A CA 1
ATOM 698 C C . LEU A 1 99 ? -4.350 0.407 -12.640 1.00 97.12 99 LEU A C 1
ATOM 700 O O . LEU A 1 99 ? -3.872 -0.534 -12.005 1.00 97.12 99 LEU A O 1
ATOM 704 N N . LEU A 1 100 ? -5.406 1.093 -12.178 1.00 97.25 100 LEU A N 1
ATOM 705 C CA . LEU A 1 100 ? -6.090 0.758 -10.926 1.00 97.25 100 LEU A CA 1
ATOM 706 C C . LEU A 1 100 ? -6.516 -0.720 -10.906 1.00 97.25 100 LEU A C 1
ATOM 708 O O . LEU A 1 100 ? -7.250 -1.184 -11.777 1.00 97.25 100 LEU A O 1
ATOM 712 N N . GLY A 1 101 ? -6.092 -1.445 -9.869 1.00 92.69 101 GLY A N 1
ATOM 713 C CA . GLY A 1 101 ? -6.387 -2.871 -9.702 1.00 92.69 101 GLY A CA 1
ATOM 714 C C . GLY A 1 101 ? -5.393 -3.817 -10.384 1.00 92.69 101 GLY A C 1
ATOM 715 O O . GLY A 1 101 ? -5.539 -5.032 -10.241 1.00 92.69 101 GLY A O 1
ATOM 716 N N . GLN A 1 102 ? -4.377 -3.300 -11.083 1.00 97.00 102 GLN A N 1
ATOM 717 C CA . GLN A 1 102 ? -3.194 -4.079 -11.448 1.00 97.00 102 GLN A CA 1
ATOM 718 C C . GLN A 1 102 ? -2.215 -4.162 -10.263 1.00 97.00 102 GLN A C 1
ATOM 720 O O . GLN A 1 102 ? -2.209 -3.319 -9.370 1.00 97.00 102 GLN A O 1
ATOM 725 N N . TYR A 1 103 ? -1.374 -5.195 -10.275 1.00 96.81 103 TYR A N 1
ATOM 726 C CA . TYR A 1 103 ? -0.262 -5.390 -9.350 1.00 96.81 103 TYR A CA 1
ATOM 727 C C . TYR A 1 103 ? 0.946 -5.867 -10.160 1.00 96.81 103 TYR A C 1
ATOM 729 O O . TYR A 1 103 ? 0.776 -6.644 -11.105 1.00 96.81 103 TYR A O 1
ATOM 737 N N . THR A 1 104 ? 2.146 -5.419 -9.806 1.00 98.25 104 THR A N 1
ATOM 738 C CA . THR A 1 104 ? 3.397 -5.899 -10.413 1.00 98.25 104 THR A CA 1
ATOM 739 C C . THR A 1 104 ? 4.512 -5.953 -9.370 1.00 98.25 104 THR A C 1
ATOM 741 O O . THR A 1 104 ? 4.469 -5.226 -8.378 1.00 98.25 104 THR A O 1
ATOM 744 N N . ASP A 1 105 ? 5.481 -6.844 -9.544 1.00 98.25 105 ASP A N 1
ATOM 745 C CA . ASP A 1 105 ? 6.635 -6.976 -8.659 1.00 98.25 105 ASP A CA 1
ATOM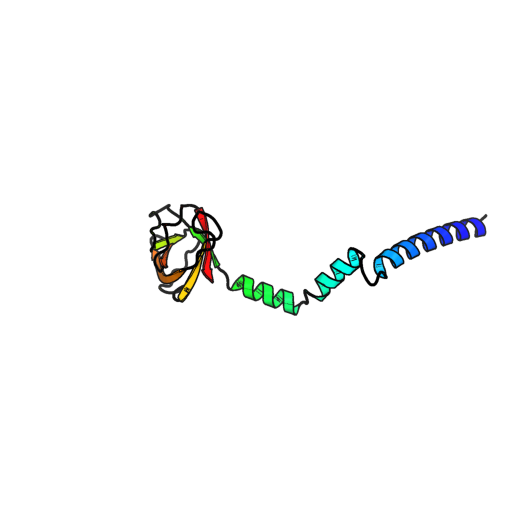 746 C C . ASP A 1 105 ? 7.722 -5.951 -8.987 1.00 98.25 105 ASP A C 1
ATOM 748 O O . ASP A 1 105 ? 7.965 -5.627 -10.150 1.00 98.25 105 ASP A O 1
ATOM 752 N N . ILE A 1 106 ? 8.385 -5.453 -7.942 1.00 98.62 106 ILE A N 1
ATOM 753 C CA . ILE A 1 106 ? 9.570 -4.602 -8.045 1.00 98.62 106 ILE A CA 1
ATOM 754 C C . ILE A 1 106 ? 10.790 -5.514 -8.149 1.00 98.62 106 ILE A C 1
ATOM 756 O O . ILE A 1 106 ? 11.145 -6.221 -7.201 1.00 98.62 106 ILE A O 1
ATOM 760 N N . THR A 1 107 ? 11.433 -5.494 -9.312 1.00 98.56 107 THR A N 1
ATOM 761 C CA . THR A 1 107 ? 12.606 -6.323 -9.612 1.00 98.56 107 THR A CA 1
ATOM 762 C C . THR A 1 107 ? 13.922 -5.617 -9.309 1.00 98.56 107 THR A C 1
ATOM 764 O O . THR A 1 107 ? 14.930 -6.294 -9.131 1.00 98.56 107 THR A O 1
ATOM 767 N N . ASP A 1 108 ? 13.920 -4.282 -9.300 1.00 98.50 108 ASP A N 1
ATOM 768 C CA . ASP A 1 108 ? 15.086 -3.451 -8.985 1.00 98.50 108 ASP A CA 1
ATOM 769 C C . ASP A 1 108 ? 14.642 -2.080 -8.442 1.00 98.50 108 ASP A C 1
ATOM 771 O O . ASP A 1 108 ? 13.563 -1.581 -8.790 1.00 98.50 108 ASP A O 1
ATOM 775 N N . TYR A 1 109 ? 15.489 -1.456 -7.626 1.00 98.44 109 TYR A N 1
ATOM 776 C CA . TYR A 1 109 ? 15.317 -0.100 -7.126 1.00 98.44 109 TYR A CA 1
ATOM 777 C C . TYR A 1 109 ? 16.654 0.634 -7.013 1.00 98.44 109 TYR A C 1
ATOM 779 O O . TYR A 1 109 ? 17.616 0.130 -6.432 1.00 98.44 109 TYR A O 1
ATOM 787 N N . ALA A 1 110 ? 16.670 1.889 -7.455 1.00 98.00 110 ALA A N 1
ATOM 788 C CA . ALA A 1 110 ? 17.761 2.815 -7.188 1.00 98.00 110 ALA A CA 1
ATOM 789 C C . ALA A 1 110 ? 17.237 4.241 -6.999 1.00 98.00 110 ALA A C 1
ATOM 791 O O . ALA A 1 110 ? 16.187 4.606 -7.522 1.00 98.00 110 ALA A O 1
ATOM 792 N N . LEU A 1 111 ? 18.010 5.071 -6.302 1.00 97.56 111 LEU A N 1
ATOM 793 C CA . LEU A 1 111 ? 17.800 6.514 -6.319 1.00 97.56 111 LEU A CA 1
ATOM 794 C C . LEU A 1 111 ? 18.426 7.095 -7.595 1.00 97.56 111 LEU A C 1
ATOM 796 O O . LEU A 1 111 ? 19.636 6.976 -7.797 1.00 97.56 111 LEU A O 1
ATOM 800 N N . ASP A 1 112 ? 17.623 7.734 -8.442 1.00 95.62 112 ASP A N 1
ATOM 801 C CA . ASP A 1 112 ? 18.047 8.329 -9.713 1.00 95.62 112 ASP A CA 1
ATOM 802 C C . ASP A 1 112 ? 17.707 9.820 -9.723 1.00 95.62 112 ASP A C 1
ATOM 804 O O . ASP A 1 112 ? 16.551 10.208 -9.603 1.00 95.62 112 ASP A O 1
ATOM 808 N N . ALA A 1 113 ? 18.728 10.675 -9.800 1.00 92.75 113 ALA A N 1
ATOM 809 C CA . ALA A 1 113 ? 18.586 12.137 -9.749 1.00 92.75 113 ALA A CA 1
ATOM 810 C C . ALA A 1 113 ? 17.756 12.690 -8.561 1.00 92.75 113 ALA A C 1
ATOM 812 O O . ALA A 1 113 ? 17.246 13.805 -8.631 1.00 92.75 113 ALA A O 1
ATOM 813 N N . GLY A 1 114 ? 17.669 11.947 -7.452 1.00 93.25 114 GLY A N 1
ATOM 814 C CA . GLY A 1 114 ? 16.886 12.328 -6.271 1.00 93.25 114 GLY A CA 1
ATOM 815 C C . GLY A 1 114 ? 15.453 11.794 -6.256 1.00 93.25 114 GLY A C 1
ATOM 816 O O . GLY A 1 114 ? 14.750 12.050 -5.286 1.00 93.25 114 GLY A O 1
ATOM 817 N N . GLU A 1 115 ? 15.045 11.028 -7.267 1.00 96.19 115 GLU A N 1
ATOM 818 C CA . GLU A 1 115 ? 13.761 10.327 -7.323 1.00 96.19 115 GLU A CA 1
ATOM 819 C C . GLU A 1 115 ? 13.962 8.818 -7.171 1.00 96.19 115 GLU A C 1
ATOM 821 O O . GLU A 1 115 ? 14.955 8.244 -7.629 1.00 96.19 115 GLU A O 1
ATOM 826 N N . GLY A 1 116 ? 13.004 8.151 -6.541 1.00 97.81 116 GLY A N 1
ATOM 827 C CA . GLY A 1 116 ? 12.975 6.701 -6.458 1.00 97.81 116 GLY A CA 1
ATOM 828 C C . GLY A 1 116 ? 12.661 6.116 -7.827 1.00 97.81 116 GLY A C 1
ATOM 829 O O . GLY A 1 116 ? 11.570 6.334 -8.354 1.00 97.81 116 GLY A O 1
ATOM 830 N N . LYS A 1 117 ? 13.604 5.365 -8.397 1.00 98.06 117 LYS A N 1
ATOM 831 C CA . LYS A 1 117 ? 13.450 4.660 -9.669 1.00 98.06 117 LYS A CA 1
ATOM 832 C C . LYS A 1 117 ? 13.194 3.186 -9.405 1.00 98.06 117 LYS A C 1
ATOM 834 O O . LYS A 1 117 ? 14.081 2.457 -8.964 1.00 98.06 117 LYS A O 1
ATOM 839 N N . PHE A 1 118 ? 11.992 2.745 -9.737 1.00 98.44 118 PHE A N 1
ATOM 840 C CA . PHE A 1 118 ? 11.559 1.361 -9.616 1.00 98.44 118 PHE A CA 1
ATOM 841 C C . PHE A 1 118 ? 11.592 0.696 -10.982 1.00 98.44 118 PHE A C 1
ATOM 843 O O . PHE A 1 118 ? 10.996 1.209 -11.931 1.00 98.44 118 PHE A O 1
ATOM 850 N N . THR A 1 119 ? 12.232 -0.465 -11.073 1.00 98.62 119 THR A N 1
ATOM 851 C CA . THR A 1 119 ? 12.051 -1.375 -12.206 1.00 98.62 119 THR A CA 1
ATOM 852 C C . THR A 1 119 ? 11.048 -2.441 -11.801 1.00 98.62 119 THR A C 1
ATOM 854 O O . THR A 1 119 ? 11.181 -3.052 -10.740 1.00 98.62 119 THR A O 1
ATOM 857 N N . VAL A 1 120 ? 10.049 -2.664 -12.646 1.00 98.62 120 VAL A N 1
ATOM 858 C CA . VAL A 1 120 ? 8.963 -3.611 -12.392 1.00 98.62 120 VAL A CA 1
ATOM 859 C C . VAL A 1 120 ? 8.783 -4.578 -13.553 1.00 98.62 120 VAL A C 1
ATOM 861 O O . VAL A 1 120 ? 9.158 -4.279 -14.694 1.00 98.62 120 VAL A O 1
ATOM 864 N N . THR A 1 121 ? 8.131 -5.712 -13.292 1.00 98.44 121 THR A N 1
ATOM 865 C CA . THR A 1 121 ? 7.586 -6.529 -14.382 1.00 98.44 121 THR A CA 1
ATOM 866 C C . THR A 1 121 ? 6.592 -5.699 -15.199 1.00 98.44 121 THR A C 1
ATOM 868 O O . THR A 1 121 ? 5.826 -4.897 -14.658 1.00 98.44 121 THR A O 1
ATOM 871 N N . ALA A 1 122 ? 6.619 -5.874 -16.522 1.00 98.19 122 ALA A N 1
ATOM 872 C CA . ALA A 1 122 ? 5.881 -5.024 -17.448 1.00 98.19 122 ALA A CA 1
ATOM 873 C C . ALA A 1 122 ? 4.374 -4.949 -17.129 1.00 98.19 122 ALA A C 1
ATOM 875 O O . ALA A 1 122 ? 3.680 -5.966 -17.083 1.00 98.19 122 ALA A O 1
ATOM 876 N N . MET A 1 123 ? 3.872 -3.726 -16.963 1.00 97.94 123 MET A N 1
ATOM 877 C CA . MET A 1 123 ? 2.444 -3.414 -16.835 1.00 97.94 123 MET A CA 1
ATOM 878 C C . MET A 1 123 ? 1.767 -3.334 -18.214 1.00 97.94 123 MET A C 1
ATOM 880 O O . MET A 1 123 ? 2.435 -3.382 -19.249 1.00 97.94 123 MET A O 1
ATOM 884 N N . THR A 1 124 ? 0.434 -3.210 -18.253 1.00 98.00 124 THR A N 1
ATOM 885 C CA . THR A 1 124 ? -0.312 -3.141 -19.530 1.00 98.00 124 THR A CA 1
ATOM 886 C C . THR A 1 124 ? -0.088 -1.834 -20.291 1.00 98.00 124 THR A C 1
ATOM 888 O O . THR A 1 124 ? -0.196 -1.810 -21.514 1.00 98.00 124 THR A O 1
ATOM 891 N N . GLU A 1 125 ? 0.238 -0.761 -19.574 1.00 97.81 125 GLU A N 1
ATOM 892 C CA . GLU A 1 125 ? 0.563 0.570 -20.091 1.00 97.81 125 GLU A CA 1
ATOM 893 C C . GLU A 1 125 ? 1.440 1.316 -19.061 1.00 97.81 125 GLU A C 1
ATOM 895 O O . GLU A 1 125 ? 1.540 0.865 -17.916 1.00 97.81 125 GLU A O 1
ATOM 900 N N . PRO A 1 126 ? 2.146 2.400 -19.433 1.00 97.12 126 PRO A N 1
ATOM 901 C CA . PRO A 1 126 ? 2.864 3.214 -18.455 1.00 97.12 126 PRO A CA 1
ATOM 902 C C . PRO A 1 126 ? 1.887 3.956 -17.523 1.00 97.12 126 PRO A C 1
ATOM 904 O O . PRO A 1 126 ? 0.876 4.477 -18.000 1.00 97.12 126 PRO A O 1
ATOM 907 N N . PRO A 1 127 ? 2.180 4.073 -16.216 1.00 97.50 127 PRO A N 1
ATOM 908 C CA . PRO A 1 127 ? 1.377 4.894 -15.321 1.00 97.50 127 PRO A CA 1
ATOM 909 C C . PRO A 1 127 ? 1.514 6.366 -15.712 1.00 97.50 127 PRO A C 1
ATOM 911 O O . PRO A 1 127 ? 2.620 6.842 -15.976 1.00 97.50 127 PRO A O 1
ATOM 914 N N . ALA A 1 128 ? 0.396 7.088 -15.720 1.00 97.69 128 ALA A N 1
ATOM 915 C CA . ALA A 1 128 ? 0.388 8.528 -15.948 1.00 97.69 128 ALA A CA 1
ATOM 916 C C . ALA A 1 128 ? 1.072 9.279 -14.793 1.00 97.69 128 ALA A C 1
ATOM 918 O O . ALA A 1 128 ? 1.123 8.781 -13.664 1.00 97.69 128 ALA A O 1
ATOM 919 N N . ASP A 1 129 ? 1.531 10.498 -15.068 1.00 97.94 129 ASP A N 1
ATOM 920 C CA . ASP A 1 129 ? 1.992 11.420 -14.030 1.00 97.94 129 ASP A CA 1
ATOM 921 C C . ASP A 1 129 ? 0.921 11.615 -12.944 1.00 97.94 129 ASP A C 1
ATOM 923 O O . ASP A 1 129 ? -0.281 11.599 -13.229 1.00 97.94 129 ASP A O 1
ATOM 927 N N . ASN A 1 130 ? 1.350 11.793 -11.697 1.00 97.38 130 ASN A N 1
ATOM 928 C CA . ASN A 1 130 ? 0.496 11.905 -10.512 1.00 97.38 130 ASN A CA 1
ATOM 929 C C . ASN A 1 130 ? -0.381 10.674 -10.204 1.00 97.38 130 ASN A C 1
ATOM 931 O O . ASN A 1 130 ? -1.313 10.763 -9.400 1.00 97.38 130 ASN A O 1
ATOM 935 N N . THR A 1 131 ? -0.099 9.510 -10.801 1.00 98.06 131 THR A N 1
ATOM 936 C CA . THR A 1 131 ? -0.733 8.250 -10.381 1.00 98.06 131 THR A CA 1
ATOM 937 C C . THR A 1 131 ? -0.299 7.918 -8.955 1.00 98.06 131 THR A C 1
ATOM 939 O O . THR A 1 131 ? 0.885 7.748 -8.679 1.00 98.06 131 THR A O 1
ATOM 942 N N . THR A 1 132 ? -1.254 7.796 -8.039 1.00 98.06 132 THR A N 1
ATOM 943 C CA . THR A 1 132 ? -0.995 7.349 -6.665 1.00 98.06 132 THR A CA 1
ATOM 944 C C . THR A 1 132 ? -0.788 5.841 -6.619 1.00 98.06 132 THR A C 1
ATOM 946 O O . THR A 1 132 ? -1.448 5.089 -7.344 1.00 98.06 132 THR A O 1
ATOM 949 N N . PHE A 1 133 ? 0.078 5.379 -5.724 1.00 97.88 133 PHE A N 1
ATOM 950 C CA . PHE A 1 133 ? 0.333 3.957 -5.526 1.00 97.88 133 PHE A CA 1
ATOM 951 C C . PHE A 1 133 ? 0.693 3.623 -4.077 1.00 97.88 133 PHE A C 1
ATOM 953 O O . PHE A 1 133 ? 0.939 4.502 -3.247 1.00 97.88 133 PHE A O 1
ATOM 960 N N . VAL A 1 134 ? 0.716 2.324 -3.782 1.00 97.69 134 VAL A N 1
ATOM 961 C CA . VAL A 1 134 ? 1.306 1.769 -2.563 1.00 97.69 134 VAL A CA 1
ATOM 962 C C . VAL A 1 134 ? 2.308 0.670 -2.902 1.00 97.69 134 VAL A C 1
ATOM 964 O O . VAL A 1 134 ? 2.138 -0.053 -3.884 1.00 97.69 134 VAL A O 1
ATOM 967 N N . ILE A 1 135 ? 3.342 0.544 -2.076 1.00 97.44 135 ILE A N 1
ATOM 968 C CA . ILE A 1 135 ? 4.279 -0.575 -2.068 1.00 97.44 135 ILE A CA 1
ATOM 969 C C . ILE A 1 135 ? 3.952 -1.465 -0.869 1.00 97.44 135 ILE A C 1
ATOM 971 O O . ILE A 1 135 ? 3.833 -0.966 0.257 1.00 97.44 135 ILE A O 1
ATOM 975 N N . LEU A 1 136 ? 3.818 -2.770 -1.125 1.00 95.38 136 LEU A N 1
ATOM 976 C CA . LEU A 1 136 ? 3.567 -3.816 -0.126 1.00 95.38 136 LEU A CA 1
ATOM 977 C C . LEU A 1 136 ? 4.805 -4.704 0.022 1.00 95.38 136 LEU A C 1
ATOM 979 O O . LEU A 1 136 ? 5.189 -5.343 -0.984 1.00 95.38 136 LEU A O 1
#

Foldseek 3Di:
DVVVVVVVVVVVVVVVVVVVCVQVPPPDDHPVVVVVVVVVVCPPVVVVVVVVVVVVKDKFWFAPPPHFFWQFKTKTLVDQDADKPPQAQKKKAFCDDPCHPDIWGFHIWHGDPRIIMTTTDGDPTGGDGGGMIMID

Sequence (136 aa):
ADILAVKTETASIQTETTALDILTKAAGDGDLAAIKVILDALTAAGAAKLALGATTMITGIVSWDNTNATTTVIYSSDITEATADHFNGRLFVPTSGALLGQYTDITDYALDAGEGKFTVTAMTEPPADNTTFVIL